Protein AF-A0A5K4E976-F1 (afdb_monomer)

pLDDT: mean 81.79, std 11.55, range [46.16, 92.0]

Sequence (116 aa):
MENKGINRIEIFANVLKLCLSKIPDEISSNNGFTNLIREITEITDKFLESLHCHDKQILQRRALCNLKFEFIRSCKRFSETLKAYNRDENQTSVIFRANQLVVCTNTILDALRCDK

Mean predicted aligned error: 6.46 Å

InterPro domains:
  IPR009652 Programmed cell death protein 10 [PTHR13250] (13-112)
  IPR053750 Programmed Cell Death 10 Homolog [G3DSA:1.20.120.1950] (1-114)

Solvent-accessible surface area (backbone atoms only — not comparable to full-atom values): 6338 Å² total; per-residue (Å²): 132,75,67,66,60,56,52,51,38,51,51,34,47,52,52,41,42,55,50,47,66,42,40,80,73,25,64,82,34,72,72,51,31,54,53,47,52,51,52,44,50,56,34,50,51,53,30,52,49,45,51,56,70,51,32,87,71,43,81,82,37,68,67,61,56,50,48,51,51,53,42,54,51,46,53,51,50,39,52,53,40,53,61,46,28,80,75,68,68,48,59,67,61,45,53,53,41,37,52,51,45,43,52,47,49,49,56,49,50,49,60,62,57,75,69,112

Secondary structure (DSSP, 8-state):
-THHHHHHHHHHHHHHHHHHHTHHHHTT-HHHHHHHHHHHHHHHHHHHHHHHHTHHHHTT-HHHHHHHHHHHHHHHHHHHHHHHHHHH--HHHHHHHHHHHHHHHHHHHHHHHTT-

Organism: Schistosoma mansoni (NCBI:txid6183)

Radius of gyration: 14.85 Å; Cα contacts (8 Å, |Δi|>4): 79; chains: 1; bounding box: 40×21×40 Å

Nearest PDB structures (foldseek):
  4tvq-assembly2_C  TM=9.609E-01  e=2.017E-04  Homo sapiens
  4tvq-assembly2_D  TM=9.200E-01  e=2.246E-04  Homo sapiens
  3rqe-assembly1_D  TM=9.338E-01  e=2.370E-04  Homo sapiens
  3w8i-assembly1_A  TM=9.261E-01  e=4.760E-04  Homo sapiens
  3rqe-assembly1_C  TM=9.424E-01  e=9.560E-04  Homo sapiens

Foldseek 3Di:
DPPPLLVQLVVLLVQLLVLLVCLVVQLVPPVSNVVSVVSNVVSVVSNLVSVVVVCVVCVVPPVLVVLS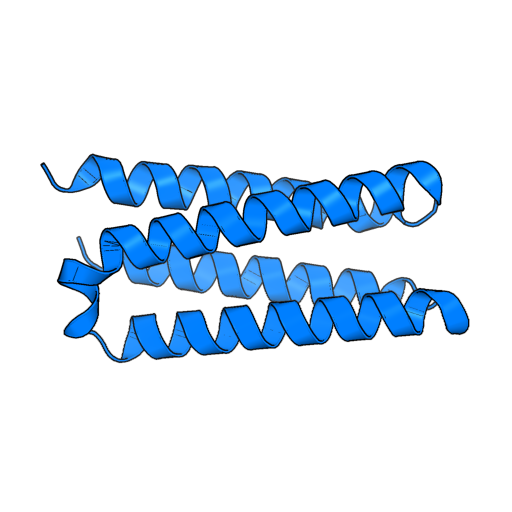VVLVVLVVLLVVVVVVCVPPVPSVSNNVSSVVNNVSSVVNSVVVVVVD

Structure (mmCIF, N/CA/C/O backbone):
data_AF-A0A5K4E976-F1
#
_entry.id   AF-A0A5K4E976-F1
#
loop_
_at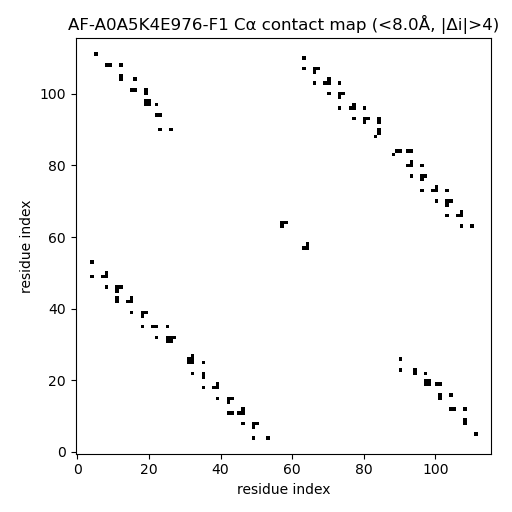om_site.group_PDB
_atom_site.id
_atom_site.type_symbol
_atom_site.label_atom_id
_atom_site.label_alt_id
_atom_site.label_comp_id
_atom_site.label_asym_id
_atom_site.label_entity_id
_atom_site.label_seq_id
_atom_site.pdbx_PDB_ins_code
_atom_site.Cartn_x
_atom_site.Cartn_y
_atom_site.Cartn_z
_atom_site.occupancy
_atom_site.B_iso_or_equiv
_atom_site.auth_seq_id
_atom_site.auth_comp_id
_atom_site.auth_asym_id
_atom_site.auth_atom_id
_atom_site.pdbx_PDB_model_num
ATOM 1 N N . MET A 1 1 ? -21.692 9.630 17.903 1.00 46.16 1 MET A N 1
ATOM 2 C CA . MET A 1 1 ? -20.600 10.463 17.327 1.00 46.16 1 MET A CA 1
ATOM 3 C C . MET A 1 1 ? -19.545 9.622 16.579 1.00 46.16 1 MET A C 1
ATOM 5 O O . MET A 1 1 ? -18.590 10.193 16.067 1.00 46.16 1 MET A O 1
ATOM 9 N N . GLU A 1 2 ? -19.737 8.303 16.415 1.00 49.97 2 GLU A N 1
ATOM 10 C CA . GLU A 1 2 ? -18.728 7.369 15.869 1.00 49.97 2 GLU A CA 1
ATOM 11 C C . GLU A 1 2 ? -18.428 7.451 14.358 1.00 49.97 2 GLU A C 1
ATOM 13 O O . GLU A 1 2 ? -17.357 7.037 13.927 1.00 49.97 2 GLU A O 1
ATOM 18 N N . ASN A 1 3 ? -19.293 8.044 13.526 1.00 55.12 3 ASN A N 1
ATOM 19 C CA . ASN A 1 3 ? -19.130 7.972 12.061 1.00 55.12 3 ASN A CA 1
ATOM 20 C C . ASN A 1 3 ? -18.023 8.875 11.463 1.00 55.12 3 ASN A C 1
ATOM 22 O O . ASN A 1 3 ? -17.609 8.655 10.326 1.00 55.12 3 ASN A O 1
ATOM 26 N N . LYS A 1 4 ? -17.514 9.888 12.186 1.00 60.31 4 LYS A N 1
ATOM 27 C CA . LYS A 1 4 ? -16.526 10.837 11.619 1.00 60.31 4 LYS A CA 1
ATOM 28 C C . LYS A 1 4 ? -15.117 10.245 11.463 1.00 60.31 4 LYS A C 1
ATOM 30 O O . LYS A 1 4 ? -14.398 10.655 10.556 1.00 60.31 4 LYS A O 1
ATOM 35 N N . GLY A 1 5 ? -14.723 9.305 12.327 1.00 66.81 5 GLY A N 1
ATOM 36 C CA . GLY A 1 5 ? -13.405 8.657 12.266 1.00 66.81 5 GLY A CA 1
ATOM 37 C C . GLY A 1 5 ? -13.298 7.679 11.097 1.00 66.81 5 GLY A C 1
ATOM 38 O O . GLY A 1 5 ? -12.371 7.772 10.296 1.00 66.81 5 GLY A O 1
ATOM 39 N N . ILE A 1 6 ? -14.310 6.820 10.942 1.00 71.94 6 ILE A 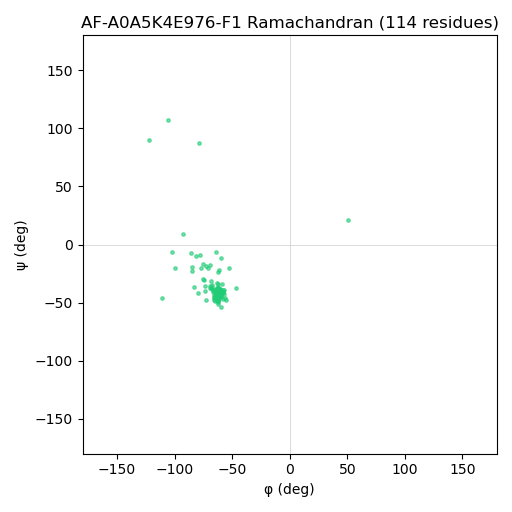N 1
ATOM 40 C CA . ILE A 1 6 ? -14.395 5.836 9.853 1.00 71.94 6 ILE A CA 1
ATOM 41 C C . ILE A 1 6 ? -14.418 6.532 8.487 1.00 71.94 6 ILE A C 1
ATOM 43 O O . ILE A 1 6 ? -13.689 6.131 7.586 1.00 71.94 6 ILE A O 1
ATOM 47 N N . ASN A 1 7 ? -15.163 7.636 8.351 1.00 78.44 7 ASN A N 1
ATOM 48 C CA . ASN A 1 7 ? -15.228 8.387 7.097 1.00 78.44 7 ASN A CA 1
ATOM 49 C C . ASN A 1 7 ? -13.853 8.932 6.656 1.00 78.44 7 ASN A C 1
ATOM 51 O O . ASN A 1 7 ? -13.519 8.872 5.477 1.00 78.44 7 ASN A O 1
ATOM 55 N N . ARG A 1 8 ? -13.008 9.390 7.594 1.00 83.00 8 ARG A N 1
ATOM 56 C CA . ARG A 1 8 ? -11.631 9.816 7.276 1.00 83.00 8 ARG A CA 1
ATOM 57 C C . ARG A 1 8 ? -10.763 8.652 6.804 1.00 83.00 8 ARG A C 1
ATOM 59 O O . ARG A 1 8 ? -10.037 8.800 5.825 1.00 83.00 8 ARG A O 1
ATOM 66 N N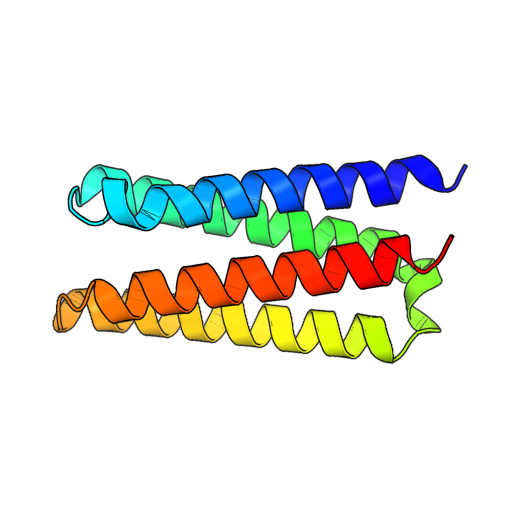 . ILE A 1 9 ? -10.860 7.502 7.472 1.00 84.38 9 ILE A N 1
ATOM 67 C CA . ILE A 1 9 ? -10.116 6.293 7.096 1.00 84.38 9 ILE A CA 1
ATOM 68 C C . ILE A 1 9 ? -10.524 5.836 5.687 1.00 84.38 9 ILE A C 1
ATOM 70 O O . ILE A 1 9 ? -9.658 5.532 4.869 1.00 84.38 9 ILE A O 1
ATOM 74 N N . GLU A 1 10 ? -11.821 5.859 5.367 1.00 86.06 10 GLU A N 1
ATOM 75 C CA . GLU A 1 10 ? -12.335 5.540 4.030 1.00 86.06 10 GLU A CA 1
ATOM 76 C C . GLU A 1 10 ? -11.834 6.507 2.953 1.00 86.06 10 GLU A C 1
ATOM 78 O O . GLU A 1 10 ? -11.449 6.061 1.871 1.00 86.06 10 GLU A O 1
ATOM 83 N N . ILE A 1 11 ? -11.794 7.813 3.242 1.00 89.31 11 ILE A N 1
ATOM 84 C CA . ILE A 1 11 ? -11.248 8.812 2.314 1.00 89.31 11 ILE A CA 1
ATOM 85 C C . ILE A 1 11 ? -9.784 8.490 2.004 1.00 89.31 11 ILE A C 1
ATOM 87 O O . ILE A 1 11 ? -9.436 8.330 0.835 1.00 89.31 11 ILE A O 1
ATOM 91 N N . PHE A 1 12 ? -8.934 8.335 3.024 1.00 90.12 12 PHE A N 1
ATOM 92 C CA . PHE A 1 12 ? -7.510 8.063 2.805 1.00 90.12 12 PHE A CA 1
ATOM 93 C C . PHE A 1 12 ? -7.266 6.723 2.117 1.00 90.12 12 PHE A C 1
ATOM 95 O O . PHE A 1 12 ? -6.429 6.643 1.222 1.00 90.12 12 PHE A O 1
ATOM 102 N N . ALA A 1 13 ? -8.035 5.692 2.460 1.00 89.25 13 ALA A N 1
ATOM 103 C CA . ALA A 1 13 ? -7.977 4.412 1.774 1.00 89.25 13 ALA A CA 1
ATOM 104 C C . ALA A 1 13 ? -8.340 4.527 0.288 1.00 89.25 13 ALA A C 1
ATOM 106 O O . ALA A 1 13 ? -7.680 3.930 -0.558 1.00 89.25 13 ALA A O 1
ATOM 107 N N . ASN A 1 14 ? -9.382 5.287 -0.055 1.00 90.44 14 ASN A N 1
ATOM 108 C CA . ASN A 1 14 ? -9.775 5.486 -1.448 1.00 90.44 14 ASN A CA 1
ATOM 109 C C . ASN A 1 14 ? -8.721 6.271 -2.231 1.00 90.44 14 ASN A C 1
ATOM 111 O O . ASN A 1 14 ? -8.406 5.884 -3.355 1.00 90.44 14 ASN A O 1
ATOM 115 N N . VAL A 1 15 ? -8.130 7.305 -1.627 1.00 92.00 15 VAL A N 1
ATOM 116 C CA . VAL A 1 15 ? -7.021 8.045 -2.246 1.00 92.00 15 VAL A CA 1
ATOM 117 C C . VAL A 1 15 ? -5.806 7.134 -2.434 1.00 92.00 15 VAL A C 1
ATOM 119 O O . VAL A 1 15 ? -5.261 7.092 -3.530 1.00 92.00 15 VAL A O 1
ATOM 122 N N . LEU A 1 16 ? -5.435 6.329 -1.431 1.00 90.94 16 LEU A N 1
ATOM 123 C CA . LEU A 1 16 ? -4.311 5.391 -1.531 1.00 90.94 16 LEU A CA 1
ATOM 124 C C . LEU A 1 16 ? -4.506 4.415 -2.691 1.00 90.94 16 LEU A C 1
ATOM 126 O O . LEU A 1 16 ? -3.601 4.220 -3.497 1.00 90.94 16 LEU A O 1
ATOM 130 N N . LYS A 1 17 ? -5.704 3.833 -2.807 1.00 90.81 17 LYS A N 1
ATOM 131 C CA . LYS A 1 17 ? -6.050 2.921 -3.903 1.00 90.81 17 LYS A CA 1
ATOM 132 C C . LYS A 1 17 ? -5.959 3.600 -5.265 1.00 90.81 17 LYS A C 1
ATOM 134 O O . LYS A 1 17 ? -5.454 2.987 -6.198 1.00 90.81 17 LYS A O 1
ATOM 139 N N . LEU A 1 18 ? -6.403 4.852 -5.362 1.00 90.69 18 LEU A N 1
ATOM 140 C CA . LEU A 1 18 ? -6.330 5.640 -6.590 1.00 90.69 18 LEU A CA 1
ATOM 141 C C . LEU A 1 18 ? -4.882 5.983 -6.974 1.00 90.69 18 LEU A C 1
ATOM 143 O O . LEU A 1 18 ? -4.533 5.948 -8.149 1.00 90.69 18 LEU A O 1
ATOM 147 N N . CYS A 1 19 ? -4.015 6.287 -6.007 1.00 90.19 19 CYS A N 1
ATOM 148 C CA . CYS A 1 19 ? -2.590 6.481 -6.275 1.00 90.19 19 CYS A CA 1
ATOM 149 C C . CYS A 1 19 ? -1.937 5.166 -6.726 1.00 90.19 19 CYS A C 1
ATOM 151 O O . CYS A 1 19 ? -1.235 5.133 -7.732 1.00 90.19 19 CYS A O 1
ATOM 153 N N . LEU A 1 20 ? -2.217 4.056 -6.038 1.00 89.00 20 LEU A N 1
ATOM 154 C CA . LEU A 1 20 ? -1.681 2.743 -6.401 1.00 89.00 20 LEU A CA 1
ATOM 155 C C . LEU A 1 20 ? -2.155 2.281 -7.788 1.00 89.00 20 LEU A C 1
ATOM 157 O O . LEU A 1 20 ? -1.378 1.665 -8.513 1.00 89.00 20 LEU A O 1
ATOM 161 N N . SER A 1 21 ? -3.385 2.613 -8.196 1.00 88.94 21 SER A N 1
ATOM 162 C CA . SER A 1 21 ? -3.899 2.269 -9.528 1.00 88.94 21 SER A CA 1
ATOM 163 C C . SER A 1 21 ? -3.258 3.064 -10.663 1.00 88.94 21 SER A C 1
ATOM 165 O O . SER A 1 21 ? -3.319 2.609 -11.796 1.00 88.94 21 SER A O 1
ATOM 167 N N . LYS A 1 22 ? -2.644 4.222 -10.381 1.00 89.62 22 LYS A N 1
ATOM 168 C CA . LYS A 1 22 ? -1.897 5.022 -11.370 1.00 89.62 22 LYS A CA 1
ATOM 169 C C . LYS A 1 22 ? -0.475 4.509 -11.603 1.00 89.62 22 LYS A C 1
ATOM 171 O O . LYS A 1 22 ? 0.193 4.971 -12.520 1.00 89.62 22 LYS A O 1
ATOM 176 N N . ILE A 1 23 ? 0.009 3.565 -10.787 1.00 88.12 23 ILE A N 1
ATOM 177 C CA . ILE A 1 23 ? 1.372 3.027 -10.909 1.00 88.12 23 ILE A CA 1
ATOM 178 C C . ILE A 1 23 ? 1.657 2.476 -12.311 1.00 88.12 23 ILE A C 1
ATOM 180 O O . ILE A 1 23 ? 2.695 2.842 -12.844 1.00 88.12 23 ILE A O 1
ATOM 184 N N . PRO A 1 24 ? 0.802 1.646 -12.938 1.00 86.62 24 PRO A N 1
ATOM 185 C CA . PRO A 1 24 ? 1.078 1.119 -14.276 1.00 86.62 24 PRO A CA 1
ATOM 186 C C . PRO A 1 24 ? 1.264 2.206 -15.346 1.00 86.62 24 PRO A C 1
ATOM 188 O O . PRO A 1 24 ? 2.082 2.030 -16.243 1.00 86.62 24 PRO A O 1
ATOM 191 N N . ASP A 1 25 ? 0.546 3.326 -15.232 1.00 86.50 25 ASP A N 1
ATOM 192 C CA . ASP A 1 25 ? 0.634 4.439 -16.183 1.00 86.50 25 ASP A CA 1
ATOM 193 C C . ASP A 1 25 ? 1.868 5.315 -15.913 1.00 86.50 25 ASP A C 1
ATOM 195 O O . ASP A 1 25 ? 2.591 5.706 -16.829 1.00 86.50 25 ASP A O 1
ATOM 199 N N . GLU A 1 26 ? 2.150 5.591 -14.637 1.00 86.94 26 GLU A N 1
ATOM 200 C CA . GLU A 1 26 ? 3.214 6.508 -14.220 1.00 86.94 26 GLU A CA 1
ATOM 201 C C . GLU A 1 26 ? 4.593 5.838 -14.140 1.00 86.94 26 GLU A C 1
ATOM 203 O O . GLU A 1 26 ? 5.597 6.529 -14.264 1.00 86.94 26 GLU A O 1
ATOM 208 N N . ILE A 1 27 ? 4.688 4.509 -13.980 1.00 83.56 27 ILE A N 1
ATOM 209 C CA . ILE A 1 27 ? 5.967 3.778 -13.818 1.00 83.56 27 ILE A CA 1
ATOM 210 C C . ILE A 1 27 ? 6.899 3.898 -15.032 1.00 83.56 27 ILE A C 1
ATOM 212 O O . ILE A 1 27 ? 8.117 3.776 -14.894 1.00 83.56 27 ILE A O 1
ATOM 216 N N . SER A 1 28 ? 6.335 4.184 -16.209 1.00 81.62 28 SER A N 1
ATOM 217 C CA . SER A 1 28 ? 7.087 4.460 -17.439 1.00 81.62 28 SER A CA 1
ATOM 218 C C . SER A 1 28 ? 7.692 5.873 -17.460 1.00 81.62 28 SER A C 1
ATOM 220 O O . SER A 1 28 ? 8.631 6.136 -18.208 1.00 81.62 28 SER A O 1
ATOM 222 N N . SER A 1 29 ? 7.174 6.792 -16.639 1.00 82.06 29 SER A N 1
ATOM 223 C CA . SER A 1 29 ? 7.622 8.181 -16.522 1.00 82.06 29 SER A CA 1
ATOM 224 C C . SER A 1 29 ? 8.400 8.375 -15.225 1.00 82.06 29 SER A C 1
ATOM 226 O O . SER A 1 29 ? 7.826 8.439 -14.145 1.00 82.06 29 SER A O 1
ATOM 228 N N . ASN A 1 30 ? 9.721 8.534 -15.302 1.00 75.38 30 ASN A N 1
ATOM 229 C CA . ASN A 1 30 ? 10.571 8.619 -14.105 1.00 75.38 30 ASN A CA 1
ATOM 230 C C . ASN A 1 30 ? 10.164 9.775 -13.151 1.00 75.38 30 ASN A C 1
ATOM 232 O O . ASN A 1 30 ? 10.102 9.617 -11.927 1.00 75.38 30 ASN A O 1
ATOM 236 N N . ASN A 1 31 ? 9.787 10.927 -13.719 1.00 81.94 31 ASN A N 1
ATOM 237 C CA . ASN A 1 31 ? 9.315 12.088 -12.956 1.00 81.94 31 ASN A CA 1
ATOM 238 C C . ASN A 1 31 ? 7.898 11.885 -12.392 1.00 81.94 31 ASN A C 1
ATOM 240 O O . ASN A 1 31 ? 7.625 12.275 -11.255 1.00 81.94 31 ASN A O 1
ATOM 244 N N . GLY A 1 32 ? 7.002 11.276 -13.175 1.00 83.69 32 GLY A N 1
ATOM 245 C CA . GLY A 1 32 ? 5.634 10.966 -12.753 1.00 83.69 32 GLY A CA 1
ATOM 246 C C . GLY A 1 32 ? 5.607 9.929 -11.632 1.00 83.69 32 GLY A C 1
ATOM 247 O O . GLY A 1 32 ? 5.002 10.144 -10.581 1.00 83.69 32 GLY A O 1
ATOM 248 N N . PHE A 1 33 ? 6.401 8.871 -11.786 1.00 84.25 33 PHE A N 1
ATOM 249 C CA . PHE A 1 33 ? 6.558 7.805 -10.808 1.00 84.25 33 PHE A CA 1
ATOM 250 C C . PHE A 1 33 ? 7.117 8.298 -9.472 1.00 84.25 33 PHE A C 1
ATOM 252 O O . PHE A 1 33 ? 6.582 7.961 -8.417 1.00 84.25 33 PHE A O 1
ATOM 259 N N . THR A 1 34 ? 8.150 9.146 -9.491 1.00 86.56 34 THR A N 1
ATOM 260 C CA . THR A 1 34 ? 8.728 9.711 -8.259 1.00 86.56 34 THR A CA 1
ATOM 261 C C . THR A 1 34 ? 7.707 10.561 -7.494 1.00 86.56 34 THR A C 1
ATOM 263 O O . THR A 1 34 ? 7.589 10.449 -6.270 1.00 86.56 34 THR A O 1
ATOM 266 N N . ASN A 1 35 ? 6.920 11.375 -8.207 1.00 89.12 35 ASN A N 1
ATOM 267 C CA . ASN A 1 35 ? 5.837 12.153 -7.605 1.00 89.12 35 ASN A CA 1
ATOM 268 C C . ASN A 1 35 ? 4.743 11.255 -7.020 1.00 89.12 35 ASN A C 1
ATOM 270 O O . ASN A 1 35 ? 4.288 11.503 -5.902 1.00 89.12 35 ASN A O 1
ATOM 274 N N . LEU A 1 36 ? 4.377 10.189 -7.733 1.00 89.12 36 LEU A N 1
ATOM 275 C CA . LEU A 1 36 ? 3.386 9.225 -7.275 1.00 89.12 36 LEU A CA 1
ATOM 276 C C . LEU A 1 36 ? 3.847 8.483 -6.012 1.00 89.12 36 LEU A C 1
ATOM 278 O O . LEU A 1 36 ? 3.064 8.321 -5.080 1.00 89.12 36 LEU A O 1
ATOM 282 N N . ILE A 1 37 ? 5.120 8.081 -5.926 1.00 87.62 37 ILE A N 1
ATOM 283 C CA . ILE A 1 37 ? 5.685 7.447 -4.721 1.00 87.62 37 ILE A CA 1
ATOM 284 C C . ILE A 1 37 ? 5.610 8.392 -3.518 1.00 87.62 37 ILE A C 1
ATOM 286 O O . ILE A 1 37 ? 5.258 7.960 -2.414 1.00 87.62 37 ILE A O 1
ATOM 290 N N . ARG A 1 38 ? 5.916 9.679 -3.716 1.00 89.94 38 ARG A N 1
ATOM 291 C CA . ARG A 1 38 ? 5.797 10.685 -2.655 1.00 89.94 38 ARG A CA 1
ATOM 292 C C . ARG A 1 38 ? 4.349 10.810 -2.181 1.00 89.94 38 ARG A C 1
ATOM 294 O O . ARG A 1 38 ? 4.105 10.751 -0.980 1.00 89.94 38 ARG A O 1
ATOM 301 N N . GLU A 1 39 ? 3.396 10.895 -3.106 1.00 91.06 39 GLU A N 1
ATOM 302 C CA . GLU A 1 39 ? 1.963 10.958 -2.789 1.00 91.06 39 GLU A CA 1
ATOM 303 C C . GLU A 1 39 ? 1.479 9.700 -2.041 1.00 91.06 39 GLU A C 1
ATOM 305 O O . GLU A 1 39 ? 0.790 9.807 -1.025 1.00 91.06 39 GLU A O 1
ATOM 310 N N . ILE A 1 40 ? 1.906 8.506 -2.474 1.00 89.19 40 ILE A N 1
ATOM 311 C CA . ILE A 1 40 ? 1.611 7.232 -1.798 1.00 89.19 40 ILE A CA 1
ATOM 312 C C . ILE A 1 40 ? 2.149 7.241 -0.367 1.00 89.19 40 ILE A C 1
ATOM 314 O O . ILE A 1 40 ? 1.448 6.806 0.547 1.00 89.19 40 ILE A O 1
ATOM 318 N N . THR A 1 41 ? 3.371 7.733 -0.160 1.00 89.50 41 THR A N 1
ATOM 319 C CA . THR A 1 41 ? 3.992 7.811 1.170 1.00 89.50 41 THR A CA 1
ATOM 320 C C . THR A 1 41 ? 3.185 8.731 2.084 1.00 89.50 41 THR A C 1
ATOM 322 O O . THR A 1 41 ? 2.741 8.303 3.148 1.00 89.50 41 THR A O 1
ATOM 325 N N . GLU A 1 42 ? 2.884 9.949 1.625 1.00 91.50 42 GLU A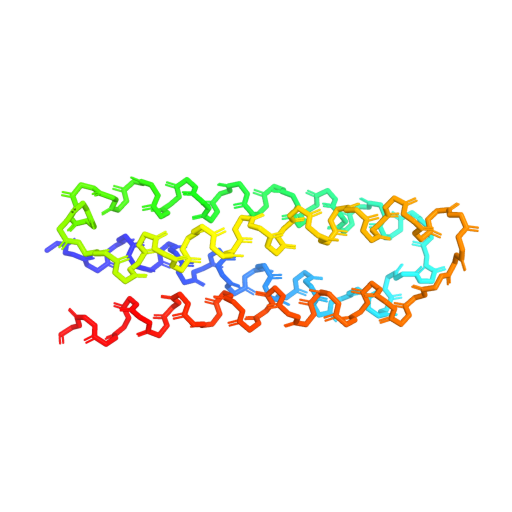 N 1
ATOM 326 C CA . GLU A 1 42 ? 2.094 10.928 2.382 1.00 91.50 42 GLU A CA 1
ATOM 327 C C . GLU A 1 42 ? 0.695 10.405 2.747 1.00 91.50 42 GLU A C 1
ATOM 329 O O . GLU A 1 42 ? 0.206 10.622 3.858 1.00 91.50 42 GLU A O 1
ATOM 334 N N . ILE A 1 43 ? 0.024 9.718 1.819 1.00 91.62 43 ILE A N 1
ATOM 335 C CA . ILE A 1 43 ? -1.316 9.172 2.057 1.00 91.62 43 ILE A CA 1
ATOM 336 C C . ILE A 1 43 ? -1.256 7.952 2.979 1.00 91.62 43 ILE A C 1
ATOM 338 O O . ILE A 1 43 ? -2.144 7.786 3.817 1.00 91.62 43 ILE A O 1
ATOM 342 N N . THR A 1 44 ? -0.218 7.120 2.866 1.00 88.12 44 THR A N 1
ATOM 343 C CA . THR A 1 44 ? 0.001 5.972 3.758 1.00 88.12 44 THR A CA 1
ATOM 344 C C . THR A 1 44 ? 0.175 6.437 5.201 1.00 88.12 44 THR A C 1
ATOM 346 O O . THR A 1 44 ? -0.465 5.883 6.096 1.00 88.12 44 THR A O 1
ATOM 349 N N . ASP A 1 45 ? 0.961 7.490 5.426 1.00 89.62 45 ASP A N 1
ATOM 350 C CA . ASP A 1 45 ? 1.159 8.067 6.757 1.00 89.62 45 ASP A CA 1
ATOM 351 C C . ASP A 1 45 ? -0.155 8.621 7.327 1.00 89.62 45 ASP A C 1
ATOM 353 O O . ASP A 1 45 ? -0.533 8.280 8.448 1.00 89.62 45 ASP A O 1
ATOM 357 N N . LYS A 1 46 ? -0.926 9.378 6.530 1.00 89.44 46 LYS A N 1
ATOM 358 C CA . LYS A 1 46 ? -2.250 9.897 6.936 1.00 89.44 46 LYS A CA 1
ATOM 359 C C . LYS A 1 46 ? -3.263 8.787 7.231 1.00 89.44 46 LYS A C 1
ATOM 361 O O . LYS A 1 46 ? -4.083 8.913 8.147 1.00 89.44 46 LYS A O 1
ATOM 366 N N . PHE A 1 47 ? -3.225 7.695 6.467 1.00 87.75 47 PHE A N 1
ATOM 367 C CA . PHE A 1 47 ? -4.063 6.519 6.694 1.00 87.75 47 PHE A CA 1
ATOM 368 C C . PHE A 1 47 ? -3.700 5.833 8.018 1.00 87.75 47 PHE A C 1
ATOM 370 O O . PHE A 1 47 ? -4.585 5.571 8.835 1.00 87.75 47 PHE A O 1
ATOM 377 N N . LEU A 1 48 ? -2.407 5.609 8.272 1.00 85.19 48 L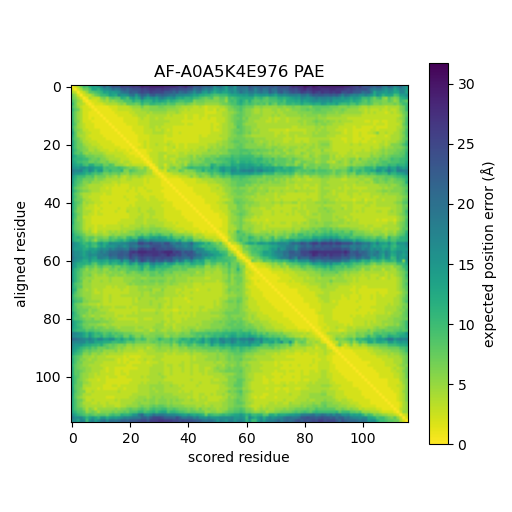EU A N 1
ATOM 378 C CA . LEU A 1 48 ? -1.909 5.026 9.521 1.00 85.19 48 LEU A CA 1
ATOM 379 C C . LEU A 1 48 ? -2.194 5.913 10.738 1.00 85.19 48 LEU A C 1
ATOM 381 O O . LEU A 1 48 ? -2.597 5.397 11.781 1.00 85.19 48 LEU A O 1
ATOM 385 N N . GLU A 1 49 ? -2.031 7.229 10.612 1.00 84.62 49 GLU A N 1
ATOM 386 C CA . GLU A 1 49 ? -2.361 8.200 11.658 1.00 84.62 49 GLU A CA 1
ATOM 387 C C . GLU A 1 49 ? -3.861 8.180 11.975 1.00 84.62 49 GLU A C 1
ATOM 389 O O . GLU A 1 49 ? -4.255 8.145 13.140 1.00 84.62 49 GLU A O 1
ATOM 394 N N . SER A 1 50 ? -4.712 8.115 10.948 1.00 83.75 50 SER A N 1
ATOM 395 C CA . SER A 1 50 ? -6.167 8.029 11.124 1.00 83.75 50 SER A CA 1
ATOM 396 C C . SER A 1 50 ? -6.589 6.732 11.811 1.00 83.75 50 SER A C 1
ATOM 398 O O . SER A 1 50 ? -7.445 6.760 12.698 1.00 83.75 50 SER A O 1
ATOM 400 N N . LEU A 1 51 ? -5.950 5.610 11.462 1.00 78.75 51 LEU A N 1
ATOM 401 C CA . LEU A 1 51 ? -6.116 4.339 12.168 1.00 78.75 51 LEU A CA 1
ATOM 402 C C . LEU A 1 51 ? -5.654 4.442 13.630 1.00 78.75 51 LEU A C 1
ATOM 404 O O . LEU A 1 51 ? -6.349 3.958 14.517 1.00 78.75 51 LEU A O 1
ATOM 408 N N . HIS A 1 52 ? -4.524 5.108 13.897 1.00 74.81 52 HIS A N 1
ATOM 409 C CA . HIS A 1 52 ? -4.000 5.312 15.253 1.00 74.81 52 HIS A CA 1
ATOM 410 C C . HIS A 1 52 ? -4.892 6.248 16.097 1.00 74.81 52 HIS A C 1
ATOM 412 O O . HIS A 1 52 ? -5.074 6.062 17.297 1.00 74.81 52 HIS A O 1
ATOM 418 N N . CYS A 1 53 ? -5.505 7.259 15.486 1.00 67.69 53 CYS A N 1
ATOM 419 C CA . CYS A 1 53 ? -6.440 8.150 16.173 1.00 67.69 53 CYS A CA 1
ATOM 420 C C . CYS A 1 53 ? -7.736 7.415 16.565 1.00 67.69 53 CYS A C 1
ATOM 422 O O . CYS A 1 53 ? -8.332 7.696 17.607 1.00 67.69 53 CYS A O 1
ATOM 424 N N . HIS A 1 54 ? -8.137 6.420 15.768 1.00 67.69 54 HIS A N 1
ATOM 425 C CA . HIS A 1 54 ? -9.249 5.517 16.070 1.00 67.69 54 HIS A CA 1
ATOM 426 C C . HIS A 1 54 ? -8.869 4.418 17.095 1.00 67.69 54 HIS A C 1
ATOM 428 O O . HIS A 1 54 ? -9.739 3.748 17.649 1.00 67.69 54 HIS A O 1
ATOM 434 N N . ASP A 1 55 ? -7.578 4.286 17.433 1.00 57.91 55 ASP A N 1
ATOM 435 C CA . ASP A 1 55 ? -6.991 3.178 18.207 1.00 57.91 55 ASP A CA 1
ATOM 436 C C . ASP A 1 55 ? -7.415 3.148 19.690 1.00 57.91 55 ASP A C 1
ATOM 438 O O . ASP A 1 55 ? -7.384 2.099 20.335 1.00 57.91 55 ASP A O 1
ATOM 442 N N . LYS A 1 56 ? -7.945 4.260 20.230 1.00 56.88 56 LYS A N 1
ATOM 443 C CA . LYS A 1 56 ? -8.532 4.280 21.587 1.00 56.88 56 LYS A CA 1
ATOM 444 C C . LYS A 1 56 ? -9.731 3.330 21.749 1.00 56.88 56 LYS A C 1
ATOM 446 O O . LYS A 1 56 ? -10.006 2.925 22.873 1.00 56.88 56 LYS A O 1
ATOM 451 N N . GLN A 1 57 ? -10.410 2.948 20.660 1.00 54.75 57 GLN A N 1
ATOM 452 C CA . GLN A 1 57 ? -11.416 1.870 20.647 1.00 54.75 57 GLN A CA 1
ATOM 453 C C . GLN A 1 57 ? -10.858 0.530 20.110 1.00 54.75 57 GLN A C 1
ATOM 455 O O . GLN A 1 57 ? -11.405 -0.527 20.421 1.00 54.75 57 GLN A O 1
ATOM 460 N N . ILE A 1 58 ? -9.752 0.543 19.351 1.00 53.31 58 ILE A N 1
ATOM 461 C CA . ILE A 1 58 ? -9.170 -0.634 18.666 1.00 53.31 58 ILE A CA 1
ATOM 462 C C . ILE A 1 58 ? -8.236 -1.457 19.567 1.00 53.31 58 ILE A C 1
ATOM 464 O O . ILE A 1 58 ? -8.058 -2.646 19.309 1.00 53.31 58 ILE A O 1
ATOM 468 N N . LEU A 1 59 ? -7.714 -0.907 20.671 1.00 50.00 59 LEU A N 1
ATOM 469 C CA . LEU A 1 59 ? -6.904 -1.645 21.661 1.00 50.00 59 LEU A CA 1
ATOM 470 C C . LEU A 1 59 ? -7.570 -2.938 22.185 1.00 50.00 59 LEU A C 1
ATOM 472 O O . LEU A 1 59 ? -6.878 -3.841 22.649 1.00 50.00 59 LEU A O 1
ATOM 476 N N . GLN A 1 60 ? -8.895 -3.072 22.063 1.00 54.16 60 GLN A N 1
ATOM 477 C CA . GLN A 1 60 ? -9.625 -4.295 22.416 1.00 54.16 60 GLN A CA 1
ATOM 478 C C . GLN A 1 60 ? -9.679 -5.356 21.294 1.00 54.16 60 GLN A C 1
ATOM 480 O O . GLN A 1 60 ? -10.136 -6.474 21.521 1.00 54.16 60 GLN A O 1
ATOM 485 N N . ARG A 1 61 ? -9.207 -5.054 20.077 1.00 64.88 61 ARG A N 1
ATOM 486 C CA . AR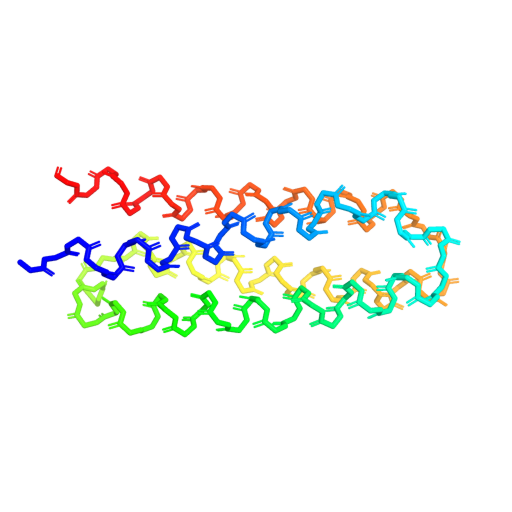G A 1 61 ? -9.449 -5.855 18.865 1.00 64.88 61 ARG A CA 1
ATOM 487 C C . ARG A 1 61 ? -8.150 -6.325 18.216 1.00 64.88 61 ARG A C 1
ATOM 489 O O . ARG A 1 61 ? -7.611 -5.706 17.299 1.00 64.88 61 ARG A O 1
ATOM 496 N N . ARG A 1 62 ? -7.692 -7.511 18.637 1.00 68.56 62 ARG A N 1
ATOM 497 C CA . ARG A 1 62 ? -6.535 -8.231 18.059 1.00 68.56 62 ARG A CA 1
ATOM 498 C C . ARG A 1 62 ? -6.549 -8.300 16.527 1.00 68.56 62 ARG A C 1
ATOM 500 O O . ARG A 1 62 ? -5.492 -8.183 15.916 1.00 68.56 62 ARG A O 1
ATOM 507 N N . ALA A 1 63 ? -7.720 -8.468 15.909 1.00 73.44 63 ALA A N 1
ATOM 508 C CA . ALA A 1 63 ? -7.847 -8.602 14.457 1.00 73.44 63 ALA A CA 1
ATOM 509 C C . ALA A 1 63 ? -7.376 -7.346 13.700 1.00 73.44 63 ALA A C 1
ATOM 511 O O . ALA A 1 63 ? -6.567 -7.456 12.783 1.00 73.44 63 ALA A O 1
ATOM 512 N N . LEU A 1 64 ? -7.805 -6.151 14.121 1.00 75.31 64 LEU A N 1
ATOM 513 C CA . LEU A 1 64 ? -7.395 -4.885 13.498 1.00 75.31 64 LEU A CA 1
ATOM 514 C C . LEU A 1 64 ? -5.908 -4.589 13.724 1.00 75.31 64 LEU A C 1
ATOM 516 O O . LEU A 1 64 ? -5.230 -4.114 12.816 1.00 75.31 64 LEU A O 1
ATOM 520 N N . CYS A 1 65 ? -5.382 -4.935 14.900 1.00 77.12 65 CYS A N 1
ATOM 521 C CA . CYS A 1 65 ? -3.958 -4.801 15.204 1.00 77.12 65 CYS A CA 1
ATOM 522 C C . CYS A 1 65 ? -3.096 -5.681 14.277 1.00 77.12 65 CYS A C 1
ATOM 524 O O . CYS A 1 65 ? -2.105 -5.214 13.713 1.00 77.12 65 CYS A O 1
ATOM 526 N N . ASN A 1 66 ? -3.526 -6.926 14.036 1.00 82.62 66 ASN A N 1
ATOM 527 C CA . ASN A 1 66 ? -2.873 -7.830 13.087 1.00 82.62 66 ASN A CA 1
ATOM 528 C C . ASN A 1 66 ? -2.953 -7.302 11.645 1.00 82.62 66 ASN A C 1
ATOM 530 O O . ASN A 1 66 ? -1.948 -7.312 10.937 1.00 82.62 66 ASN A O 1
ATOM 534 N N . LEU A 1 67 ? -4.114 -6.791 11.217 1.00 83.56 67 LEU A N 1
ATOM 535 C CA . LEU A 1 67 ? -4.284 -6.209 9.879 1.00 83.56 67 LEU A CA 1
ATOM 536 C C . LEU A 1 67 ? -3.396 -4.977 9.667 1.00 83.56 67 LEU A C 1
ATOM 538 O O . LEU A 1 67 ? -2.777 -4.838 8.614 1.00 83.56 67 LEU A O 1
ATOM 542 N N . LYS A 1 68 ? -3.275 -4.114 10.680 1.00 83.12 68 LYS A N 1
ATOM 543 C CA . LYS A 1 68 ? -2.361 -2.963 10.671 1.00 83.12 68 LYS A CA 1
ATOM 544 C C . LYS A 1 68 ? -0.906 -3.410 10.546 1.00 83.12 68 LYS A C 1
ATOM 546 O O . LYS A 1 68 ? -0.160 -2.835 9.757 1.00 83.12 68 LYS A O 1
ATOM 551 N N . PHE A 1 69 ? -0.503 -4.445 11.282 1.00 85.62 69 PHE A N 1
ATOM 552 C CA . PHE A 1 69 ? 0.853 -4.988 11.196 1.00 85.62 69 PHE A CA 1
ATOM 553 C C . PHE A 1 69 ? 1.156 -5.557 9.803 1.00 85.62 69 PHE A C 1
ATOM 555 O O . PHE A 1 69 ? 2.196 -5.244 9.220 1.00 85.62 69 PHE A O 1
ATOM 562 N N . GLU A 1 70 ? 0.232 -6.332 9.233 1.00 87.31 70 GLU A N 1
ATOM 563 C CA . GLU A 1 70 ? 0.361 -6.860 7.871 1.00 87.31 70 GLU A CA 1
ATOM 564 C C . GLU A 1 70 ? 0.384 -5.744 6.817 1.00 87.31 70 GLU A C 1
ATOM 566 O O . GLU A 1 70 ? 1.178 -5.802 5.879 1.00 87.31 70 GLU A O 1
ATOM 571 N N . PHE A 1 71 ? -0.397 -4.676 6.993 1.00 87.62 71 PHE A N 1
ATOM 572 C CA . PHE A 1 71 ? -0.343 -3.509 6.114 1.00 87.62 71 PHE A CA 1
ATOM 573 C C . PHE A 1 71 ? 1.021 -2.809 6.166 1.00 87.62 71 PHE A C 1
ATOM 575 O O . PHE A 1 71 ? 1.635 -2.599 5.122 1.00 87.62 71 PHE A O 1
ATOM 582 N N . ILE A 1 72 ? 1.559 -2.541 7.362 1.00 88.62 72 ILE A N 1
ATOM 583 C CA . ILE A 1 72 ? 2.904 -1.959 7.528 1.00 88.62 72 ILE A CA 1
ATOM 584 C C . ILE A 1 72 ? 3.970 -2.859 6.884 1.00 88.62 72 ILE A C 1
ATOM 586 O O . ILE A 1 72 ? 4.878 -2.380 6.198 1.00 88.62 72 ILE A O 1
ATOM 590 N N . ARG A 1 73 ? 3.848 -4.180 7.054 1.00 89.69 73 ARG A N 1
ATOM 591 C CA . ARG A 1 73 ? 4.736 -5.163 6.422 1.00 89.69 73 ARG A CA 1
ATOM 592 C C . ARG A 1 73 ? 4.656 -5.108 4.896 1.00 89.69 73 ARG A C 1
ATOM 594 O O . ARG A 1 73 ? 5.695 -5.160 4.234 1.00 89.69 73 ARG A O 1
ATOM 601 N N . SER A 1 74 ? 3.457 -4.978 4.336 1.00 87.88 74 SER A N 1
ATOM 602 C CA . SER A 1 74 ? 3.240 -4.812 2.897 1.00 87.88 74 SER A CA 1
ATOM 603 C C . SER A 1 74 ? 3.811 -3.491 2.377 1.00 87.88 74 SER A C 1
ATOM 605 O O . SER A 1 74 ? 4.477 -3.501 1.343 1.00 87.88 74 SER A O 1
ATOM 607 N N . CYS A 1 75 ? 3.675 -2.384 3.117 1.00 88.88 75 CYS A N 1
ATOM 608 C CA . CYS A 1 75 ? 4.298 -1.100 2.769 1.00 88.88 75 CYS A CA 1
ATOM 609 C C . CYS A 1 75 ? 5.826 -1.212 2.727 1.00 88.88 75 CYS A C 1
ATOM 611 O O . CYS A 1 75 ? 6.464 -0.734 1.787 1.00 88.88 75 CYS A O 1
ATOM 613 N N . LYS A 1 76 ? 6.424 -1.905 3.706 1.00 90.06 76 LYS A N 1
ATOM 614 C CA . LYS A 1 76 ? 7.871 -2.147 3.732 1.00 90.06 76 LYS A CA 1
ATOM 615 C C . LYS A 1 76 ? 8.330 -2.964 2.520 1.00 90.06 76 LYS A C 1
ATOM 617 O O . LYS A 1 76 ? 9.275 -2.563 1.846 1.00 90.06 76 LYS A O 1
ATOM 622 N N . ARG A 1 77 ? 7.625 -4.054 2.197 1.00 89.94 77 ARG A N 1
ATOM 623 C CA . ARG A 1 77 ? 7.898 -4.879 1.004 1.00 89.94 77 ARG A CA 1
ATOM 624 C C . ARG A 1 77 ? 7.745 -4.096 -0.298 1.00 89.94 77 ARG A C 1
ATOM 626 O O . ARG A 1 77 ? 8.525 -4.300 -1.226 1.00 89.94 77 ARG A O 1
ATOM 633 N N . PHE A 1 78 ? 6.758 -3.207 -0.379 1.00 89.25 78 PHE A N 1
ATOM 634 C CA . PHE A 1 78 ? 6.583 -2.315 -1.523 1.00 89.25 78 PHE A CA 1
ATOM 635 C C . PHE A 1 78 ? 7.786 -1.377 -1.670 1.00 89.25 78 PHE A C 1
ATOM 637 O O . PHE A 1 78 ? 8.400 -1.357 -2.729 1.00 89.25 78 PHE A O 1
ATOM 644 N N . SER A 1 79 ? 8.216 -0.713 -0.592 1.00 88.94 79 SER A N 1
ATOM 645 C CA . SER A 1 79 ? 9.440 0.107 -0.590 1.00 88.94 79 SER A CA 1
ATOM 646 C C . SER A 1 79 ? 10.703 -0.674 -0.970 1.00 88.94 79 SER A C 1
ATOM 648 O O . SER A 1 79 ? 11.539 -0.171 -1.715 1.00 88.94 79 SER A O 1
ATOM 650 N N . GLU A 1 80 ? 10.866 -1.907 -0.485 1.00 90.06 80 GLU A N 1
ATOM 651 C CA . GLU A 1 80 ? 11.980 -2.782 -0.885 1.00 90.06 80 GLU A CA 1
ATOM 652 C C . GLU A 1 80 ? 11.932 -3.101 -2.385 1.00 90.06 80 GLU A C 1
ATOM 654 O O . GLU A 1 80 ? 12.957 -3.055 -3.061 1.00 90.06 80 GLU A O 1
ATOM 659 N N . THR A 1 81 ? 10.734 -3.340 -2.921 1.00 89.81 81 THR A N 1
ATOM 660 C CA . THR A 1 81 ? 10.522 -3.598 -4.352 1.00 89.81 81 THR A CA 1
ATOM 661 C C . THR A 1 81 ? 10.791 -2.352 -5.195 1.00 89.81 81 THR A C 1
ATOM 663 O O . THR A 1 81 ? 11.402 -2.467 -6.248 1.00 89.81 81 THR A O 1
ATOM 666 N N . LEU A 1 82 ? 10.429 -1.156 -4.718 1.00 87.44 82 LEU A N 1
ATOM 667 C CA . LEU A 1 82 ? 10.785 0.115 -5.362 1.00 87.44 82 LEU A CA 1
ATOM 668 C C . LEU A 1 82 ? 12.306 0.329 -5.404 1.00 87.44 82 LEU A C 1
ATOM 670 O O . LEU A 1 82 ? 12.850 0.767 -6.413 1.00 87.44 82 LEU A O 1
ATOM 674 N N . LYS A 1 83 ? 13.018 -0.023 -4.326 1.00 86.69 83 LYS A N 1
ATOM 675 C CA . LYS A 1 83 ? 14.489 0.041 -4.299 1.00 86.69 83 LYS A CA 1
ATOM 676 C C . LYS A 1 83 ? 15.130 -0.944 -5.275 1.00 86.69 83 LYS A C 1
ATOM 678 O O . LYS A 1 83 ? 16.132 -0.597 -5.894 1.00 86.69 83 LYS A O 1
ATOM 683 N N . ALA A 1 84 ? 14.576 -2.151 -5.393 1.00 87.19 84 ALA A N 1
ATOM 684 C CA . ALA A 1 84 ? 15.029 -3.150 -6.359 1.00 87.19 84 ALA A CA 1
ATOM 685 C C . ALA A 1 84 ? 14.701 -2.737 -7.803 1.00 87.19 84 ALA A C 1
ATOM 687 O O . ALA A 1 84 ? 15.527 -2.916 -8.689 1.00 87.19 84 ALA A O 1
ATOM 688 N N . TYR A 1 85 ? 13.547 -2.105 -8.031 1.00 86.50 85 TYR A N 1
ATOM 689 C CA . TYR A 1 85 ? 13.141 -1.590 -9.339 1.00 86.50 85 TYR A CA 1
ATOM 690 C C . TYR A 1 85 ? 14.156 -0.606 -9.925 1.00 86.50 85 TYR A C 1
ATOM 692 O O . TYR A 1 85 ? 14.479 -0.707 -11.101 1.00 86.50 85 TYR A O 1
ATOM 700 N N . ASN A 1 86 ? 14.748 0.262 -9.098 1.00 77.06 86 ASN A N 1
ATOM 701 C CA . ASN A 1 86 ? 15.825 1.162 -9.534 1.00 77.06 86 ASN A CA 1
ATOM 702 C C . ASN A 1 86 ? 17.077 0.437 -10.073 1.00 77.06 86 ASN A C 1
ATOM 704 O O . ASN A 1 86 ? 17.973 1.096 -10.591 1.00 77.06 86 ASN A O 1
ATOM 708 N N . ARG A 1 87 ? 17.187 -0.886 -9.894 1.00 82.50 87 ARG A N 1
ATOM 709 C CA . ARG A 1 87 ? 18.295 -1.716 -10.390 1.00 82.50 87 ARG A CA 1
ATOM 710 C C . ARG A 1 87 ? 17.858 -2.661 -11.503 1.00 82.50 87 ARG A C 1
ATOM 712 O O . ARG A 1 87 ? 18.557 -2.770 -12.501 1.00 82.50 87 ARG A O 1
ATOM 719 N N . ASP A 1 88 ? 16.725 -3.332 -11.309 1.00 82.56 88 ASP A N 1
ATOM 720 C CA . ASP A 1 88 ? 16.292 -4.451 -12.152 1.00 82.56 88 ASP A CA 1
ATOM 721 C C . ASP A 1 88 ? 15.200 -4.058 -13.165 1.00 82.56 88 ASP A C 1
ATOM 723 O O . ASP A 1 88 ? 14.770 -4.902 -13.948 1.00 82.56 88 ASP A O 1
ATOM 727 N N . GLU A 1 89 ? 14.681 -2.822 -13.096 1.00 79.38 89 GLU A N 1
ATOM 728 C CA . GLU A 1 89 ? 13.606 -2.262 -13.944 1.00 79.38 89 GLU A CA 1
ATOM 729 C C . GLU A 1 89 ? 12.344 -3.148 -14.051 1.00 79.38 89 GLU A C 1
ATOM 731 O O . GLU A 1 89 ? 11.512 -3.016 -14.949 1.00 79.38 89 GLU A O 1
ATOM 736 N N . ASN A 1 90 ? 12.146 -4.053 -13.087 1.00 85.44 90 ASN A N 1
ATOM 737 C CA . ASN A 1 90 ? 11.042 -5.004 -13.090 1.00 85.44 90 ASN A CA 1
ATOM 738 C C . ASN A 1 90 ? 9.724 -4.352 -12.633 1.00 85.44 90 ASN A C 1
ATOM 740 O O . ASN A 1 90 ? 9.343 -4.406 -11.457 1.00 85.44 90 ASN A O 1
ATOM 744 N N . GLN A 1 91 ? 9.008 -3.766 -13.591 1.00 86.50 91 GLN A N 1
ATOM 745 C CA . GLN A 1 91 ? 7.716 -3.106 -13.385 1.00 86.50 91 GLN A CA 1
ATOM 746 C C . GLN A 1 91 ? 6.642 -4.058 -12.840 1.00 86.50 91 GLN A C 1
ATOM 748 O O . GLN A 1 91 ? 5.865 -3.687 -11.957 1.00 86.50 91 GLN A O 1
ATOM 753 N N . THR A 1 92 ? 6.630 -5.312 -13.300 1.00 87.94 92 THR A N 1
ATOM 754 C CA . THR A 1 92 ? 5.655 -6.334 -12.886 1.00 87.94 92 THR A CA 1
ATOM 755 C C . THR A 1 92 ? 5.683 -6.563 -11.379 1.00 87.94 92 THR A C 1
ATOM 757 O O . THR A 1 92 ? 4.633 -6.665 -10.742 1.00 87.94 92 THR A O 1
ATOM 760 N N . SER A 1 93 ? 6.879 -6.589 -10.784 1.00 88.69 93 SER A N 1
ATOM 761 C CA . SER A 1 93 ? 7.034 -6.742 -9.336 1.00 88.69 93 SER A CA 1
A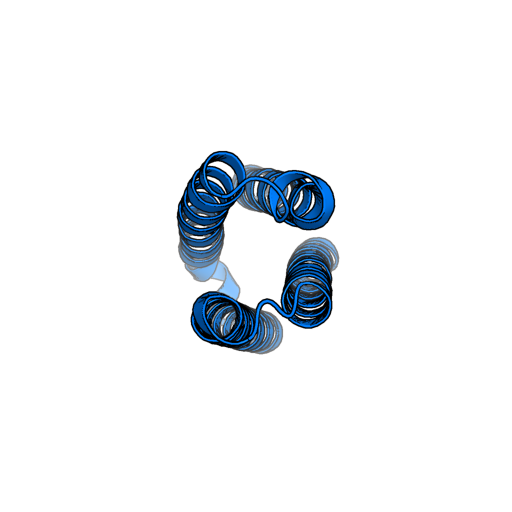TOM 762 C C . SER A 1 93 ? 6.433 -5.561 -8.572 1.00 88.69 93 SER A C 1
ATOM 764 O O . SER A 1 93 ? 5.744 -5.767 -7.572 1.00 88.69 93 SER A O 1
ATOM 766 N N . VAL A 1 94 ? 6.637 -4.331 -9.052 1.00 88.94 94 VAL A N 1
ATOM 767 C CA . VAL A 1 94 ? 6.078 -3.119 -8.432 1.00 88.94 94 VAL A CA 1
ATOM 768 C C . VAL A 1 94 ? 4.551 -3.125 -8.509 1.00 88.94 94 VAL A C 1
ATOM 770 O O . VAL A 1 94 ? 3.891 -2.936 -7.486 1.00 88.94 94 VAL A O 1
ATOM 773 N N . ILE A 1 95 ? 3.986 -3.407 -9.687 1.00 88.31 95 ILE A N 1
ATOM 774 C CA . ILE A 1 95 ? 2.533 -3.453 -9.913 1.00 88.31 95 ILE A CA 1
ATOM 775 C C . ILE A 1 95 ? 1.886 -4.541 -9.048 1.00 88.31 95 ILE A C 1
ATOM 777 O O . ILE A 1 95 ? 0.869 -4.307 -8.392 1.00 88.31 95 ILE A O 1
ATOM 781 N N . PHE A 1 96 ? 2.501 -5.723 -8.972 1.00 90.25 96 PHE A N 1
ATOM 782 C CA . PHE A 1 96 ? 2.014 -6.802 -8.116 1.00 90.25 96 PHE A CA 1
ATOM 783 C C . PHE A 1 96 ? 1.967 -6.384 -6.639 1.00 90.25 96 PHE A C 1
ATOM 785 O O . PHE A 1 96 ? 0.972 -6.620 -5.951 1.00 90.25 96 PHE A O 1
ATOM 792 N N . ARG A 1 97 ? 3.016 -5.720 -6.139 1.00 90.62 97 ARG A N 1
ATOM 793 C CA . ARG A 1 97 ? 3.072 -5.243 -4.747 1.00 90.62 97 ARG A CA 1
ATOM 794 C C . ARG A 1 97 ? 2.099 -4.102 -4.473 1.00 90.62 97 ARG A C 1
ATOM 796 O O . ARG A 1 97 ? 1.505 -4.074 -3.397 1.00 90.62 97 ARG A O 1
ATOM 803 N N . ALA A 1 98 ? 1.891 -3.210 -5.436 1.00 89.69 98 ALA A N 1
ATOM 804 C CA . ALA A 1 98 ? 0.870 -2.174 -5.354 1.00 89.69 98 ALA A CA 1
ATOM 805 C C . ALA A 1 98 ? -0.534 -2.777 -5.202 1.00 89.69 98 ALA A C 1
ATOM 807 O O . ALA A 1 98 ? -1.288 -2.385 -4.313 1.00 89.69 98 ALA A O 1
ATOM 808 N N . ASN A 1 99 ? -0.852 -3.804 -5.992 1.00 90.31 99 ASN A N 1
ATOM 809 C CA . ASN A 1 99 ? -2.123 -4.519 -5.876 1.00 90.31 99 ASN A CA 1
ATOM 810 C C . ASN A 1 99 ? -2.281 -5.209 -4.513 1.00 90.31 99 ASN A C 1
ATOM 812 O O . ASN A 1 99 ? -3.368 -5.186 -3.938 1.00 90.31 99 ASN A O 1
ATOM 816 N N . GLN A 1 100 ? -1.206 -5.769 -3.945 1.00 90.31 100 GLN A N 1
ATOM 817 C CA . GLN A 1 100 ? -1.252 -6.314 -2.582 1.00 90.31 100 GLN A CA 1
ATOM 818 C C . GLN A 1 100 ? -1.603 -5.245 -1.539 1.00 90.31 100 GLN A C 1
ATOM 820 O O . GLN A 1 100 ? -2.402 -5.517 -0.645 1.00 90.31 100 GLN A O 1
ATOM 825 N N . LEU A 1 101 ? -1.061 -4.029 -1.666 1.00 90.12 101 LEU A N 1
ATOM 826 C CA . LEU A 1 101 ? -1.416 -2.915 -0.784 1.00 90.12 101 LEU A CA 1
ATOM 827 C C . LEU A 1 101 ? -2.896 -2.544 -0.899 1.00 90.12 101 LEU A C 1
ATOM 829 O O . LEU A 1 101 ? -3.552 -2.402 0.129 1.00 90.12 101 LEU A O 1
ATOM 833 N N . VAL A 1 102 ? -3.439 -2.473 -2.120 1.00 90.81 102 VAL A N 1
ATOM 834 C CA . VAL A 1 102 ? -4.875 -2.228 -2.355 1.00 90.81 102 VAL A CA 1
ATOM 835 C C . VAL A 1 102 ? -5.738 -3.266 -1.637 1.00 90.81 102 VAL A C 1
ATOM 837 O O . VAL A 1 102 ? -6.701 -2.905 -0.957 1.00 90.81 102 VAL A O 1
ATOM 840 N N . VAL A 1 103 ? -5.382 -4.548 -1.751 1.00 89.75 103 VAL A N 1
ATOM 841 C CA . VAL A 1 103 ? -6.092 -5.637 -1.068 1.00 89.75 103 VAL A CA 1
ATOM 842 C C . VAL A 1 103 ? -6.001 -5.473 0.449 1.00 89.75 103 VAL A C 1
ATOM 844 O O . VAL A 1 103 ? -7.037 -5.481 1.107 1.00 89.75 103 VAL A O 1
ATOM 847 N N . CYS A 1 104 ? -4.808 -5.239 1.008 1.00 87.19 104 CYS A N 1
ATOM 848 C CA . CYS A 1 104 ? -4.642 -5.004 2.447 1.00 87.19 104 CYS A CA 1
ATOM 849 C C . CYS A 1 104 ? -5.482 -3.816 2.944 1.00 87.19 104 CYS A C 1
ATOM 851 O O . CYS A 1 104 ? -6.115 -3.907 3.997 1.00 87.19 104 CYS A O 1
ATOM 853 N N . THR A 1 105 ? -5.521 -2.714 2.188 1.00 89.25 105 THR A N 1
ATOM 854 C CA . THR A 1 105 ? -6.342 -1.541 2.507 1.00 89.25 105 THR A CA 1
ATOM 855 C C . THR A 1 105 ? -7.831 -1.883 2.515 1.00 89.25 105 THR A C 1
ATOM 857 O O . THR A 1 105 ? -8.533 -1.487 3.444 1.00 89.25 105 THR A O 1
ATOM 860 N N . ASN A 1 106 ? -8.320 -2.642 1.530 1.00 89.44 106 ASN A N 1
ATOM 861 C CA . ASN A 1 106 ? -9.718 -3.078 1.498 1.00 89.44 106 ASN A CA 1
ATOM 862 C C . ASN A 1 106 ? -10.055 -3.994 2.681 1.00 89.44 106 ASN A C 1
ATOM 864 O O . ASN A 1 106 ? -11.063 -3.763 3.338 1.00 89.44 106 ASN A O 1
ATOM 868 N N . THR A 1 107 ? -9.184 -4.946 3.029 1.00 88.12 107 THR A N 1
ATOM 869 C CA . THR A 1 107 ? -9.394 -5.818 4.195 1.00 88.12 107 THR A CA 1
ATOM 870 C C . THR A 1 107 ? -9.503 -5.021 5.497 1.00 88.12 107 THR A C 1
ATOM 872 O O . THR A 1 107 ? -10.330 -5.343 6.347 1.00 88.12 107 THR A O 1
ATOM 875 N N . ILE A 1 108 ? -8.702 -3.959 5.660 1.00 85.44 108 ILE A N 1
ATOM 876 C CA . ILE A 1 108 ? -8.817 -3.055 6.815 1.00 85.44 108 ILE A CA 1
ATOM 877 C C . ILE A 1 108 ? -10.169 -2.337 6.809 1.00 85.44 108 ILE A C 1
ATOM 879 O O . ILE A 1 108 ? -10.828 -2.286 7.845 1.00 85.44 108 ILE A O 1
ATOM 883 N N . LEU A 1 109 ? -10.601 -1.799 5.665 1.00 85.31 109 LEU A N 1
ATOM 884 C CA . LEU A 1 109 ? -11.900 -1.131 5.559 1.00 85.31 109 LEU A CA 1
ATOM 885 C C . LEU A 1 109 ? -13.065 -2.076 5.862 1.00 85.31 109 LEU A C 1
ATOM 887 O O . LEU A 1 109 ? -13.979 -1.693 6.586 1.00 85.31 109 LEU A O 1
ATOM 891 N N . ASP A 1 110 ? -13.031 -3.301 5.347 1.00 84.44 110 ASP A N 1
ATOM 892 C CA . ASP A 1 110 ? -14.084 -4.288 5.583 1.00 84.44 110 ASP A CA 1
ATOM 893 C C . ASP A 1 110 ? -14.129 -4.714 7.053 1.00 84.44 110 ASP A C 1
ATOM 895 O O . ASP A 1 110 ? -15.212 -4.799 7.632 1.00 84.44 110 ASP A O 1
ATOM 899 N N . ALA A 1 111 ? -12.969 -4.877 7.696 1.00 80.88 111 ALA A N 1
ATOM 900 C CA . ALA A 1 111 ? -12.888 -5.138 9.131 1.00 80.88 111 ALA A CA 1
ATOM 901 C C . ALA A 1 111 ? -13.435 -3.975 9.978 1.00 80.88 111 ALA A C 1
ATOM 903 O O . ALA A 1 111 ? -14.016 -4.217 11.032 1.00 80.88 111 ALA A O 1
ATOM 904 N N . LEU A 1 112 ? -13.281 -2.728 9.520 1.00 77.69 112 LEU A N 1
ATOM 905 C CA . LEU A 1 112 ? -13.869 -1.546 10.163 1.00 77.69 112 LEU A CA 1
ATOM 906 C C . LEU A 1 112 ? -15.381 -1.421 9.904 1.00 77.69 112 LEU A C 1
ATOM 908 O O . LEU A 1 112 ? -16.099 -0.868 10.730 1.00 77.69 112 LEU A O 1
ATOM 912 N N . ARG A 1 113 ? -15.877 -1.91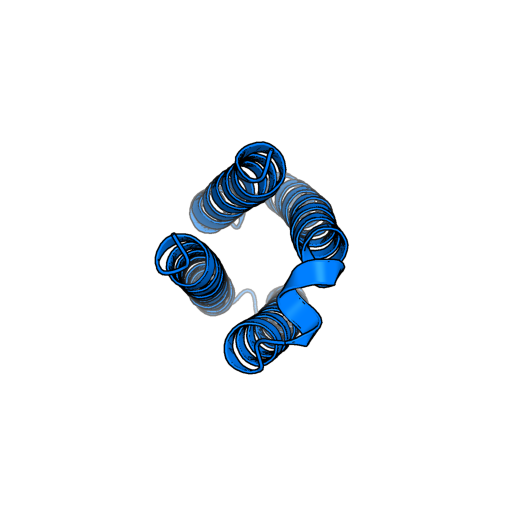3 8.760 1.00 73.69 113 ARG A N 1
ATOM 913 C CA . ARG A 1 113 ? -17.298 -1.852 8.363 1.00 73.69 113 ARG A CA 1
ATOM 914 C C . ARG A 1 113 ? -18.149 -2.968 8.955 1.00 73.69 113 ARG A C 1
ATOM 916 O O . ARG A 1 113 ? -19.295 -2.703 9.301 1.00 73.69 113 ARG A O 1
ATOM 923 N N . CYS A 1 114 ? -17.604 -4.181 9.076 1.00 63.00 114 CYS A N 1
ATOM 924 C CA . CYS A 1 114 ? -18.241 -5.299 9.787 1.00 63.00 114 CYS A CA 1
ATOM 925 C C . CYS A 1 114 ? -18.421 -5.027 11.287 1.00 63.00 114 CYS A C 1
ATOM 927 O O . CYS A 1 114 ? -19.032 -5.835 11.976 1.00 63.00 114 CYS A O 1
ATOM 929 N N . ASP A 1 115 ? -17.879 -3.915 11.785 1.00 52.97 115 ASP A N 1
ATOM 930 C CA . ASP A 1 115 ? -17.965 -3.516 13.183 1.00 52.97 115 ASP A CA 1
ATOM 931 C C . ASP A 1 115 ? -19.141 -2.588 13.524 1.00 52.97 115 ASP A C 1
ATOM 933 O O . ASP A 1 115 ? -19.188 -2.034 14.622 1.00 52.97 115 ASP A O 1
ATOM 937 N N . LYS A 1 116 ? -20.062 -2.384 12.574 1.00 47.28 116 LYS A N 1
ATOM 938 C CA . LYS A 1 116 ? -21.311 -1.641 12.786 1.00 47.28 116 LYS A CA 1
ATOM 939 C C . LYS A 1 116 ? -22.389 -2.480 13.456 1.00 47.28 116 LYS A C 1
ATOM 941 O O . LYS A 1 116 ? -22.513 -3.673 13.106 1.00 47.28 116 LYS A O 1
#